Protein AF-A0A544THJ6-F1 (afdb_monomer_lite)

InterPro domains:
  IPR048427 YpoC-like [PF21747] (47-93)

Organism: NCBI:txid1636719

pLDDT: mean 92.7, std 9.69, range [47.81, 98.56]

Sequence (94 aa):
MLLHNAFDKWNDLQIQLVVLFKEKDTARLELMEQGIQLLEAIVEQEGQAAPINFAERFTFIRNNKHNYTAFKQLDELFKETKKKIARLRAQKKE

Structure (mmCIF, N/CA/C/O backbone):
data_AF-A0A544THJ6-F1
#
_entry.id   AF-A0A544THJ6-F1
#
loop_
_atom_site.group_PDB
_atom_site.id
_atom_site.type_symbol
_atom_site.label_atom_id
_atom_site.label_alt_id
_atom_site.label_comp_id
_atom_site.label_asym_id
_atom_site.label_entity_id
_atom_site.label_seq_id
_atom_site.pdbx_PDB_ins_code
_atom_site.Cartn_x
_atom_site.Cartn_y
_atom_site.Cartn_z
_atom_site.occupancy
_atom_site.B_iso_or_equiv
_atom_site.auth_seq_id
_atom_site.auth_comp_id
_atom_site.auth_asym_id
_atom_site.auth_atom_id
_atom_site.pdbx_PDB_model_num
ATOM 1 N N . MET A 1 1 ? -20.443 -0.408 5.351 1.00 47.81 1 MET A N 1
ATOM 2 C CA . MET A 1 1 ? -20.131 -1.549 4.458 1.00 47.81 1 MET A CA 1
ATOM 3 C C . MET A 1 1 ? -18.934 -1.292 3.517 1.00 47.81 1 MET A C 1
ATOM 5 O O . MET A 1 1 ? -18.589 -2.179 2.759 1.00 47.81 1 MET A O 1
ATOM 9 N N . LEU A 1 2 ? -18.245 -0.138 3.583 1.00 64.94 2 LEU A N 1
ATOM 10 C CA . LEU A 1 2 ? -17.263 0.289 2.564 1.00 64.94 2 LEU A CA 1
ATOM 11 C C . LEU A 1 2 ? -15.820 -0.232 2.757 1.00 64.94 2 LEU A C 1
ATOM 13 O O . LEU A 1 2 ? -15.085 -0.376 1.789 1.00 64.94 2 LEU A O 1
ATOM 17 N N . LEU A 1 3 ? -15.407 -0.553 3.988 1.00 70.56 3 LEU A N 1
ATOM 18 C CA . LEU A 1 3 ? -13.997 -0.859 4.290 1.00 70.56 3 LEU A CA 1
ATOM 19 C C . LEU A 1 3 ? -13.535 -2.263 3.893 1.00 70.56 3 LEU A C 1
ATOM 21 O O . LEU A 1 3 ? -12.351 -2.448 3.643 1.00 70.56 3 LEU A O 1
ATOM 25 N N . HIS A 1 4 ? -14.430 -3.254 3.858 1.00 71.44 4 HIS A N 1
ATOM 26 C CA . HIS A 1 4 ? -14.051 -4.610 3.442 1.00 71.44 4 HIS A CA 1
ATOM 27 C C . HIS A 1 4 ? -13.619 -4.601 1.971 1.00 71.44 4 HIS A C 1
ATOM 29 O O . HIS A 1 4 ? -12.467 -4.905 1.676 1.00 71.44 4 HIS A O 1
ATOM 35 N N . ASN A 1 5 ? -14.470 -4.024 1.117 1.00 86.44 5 ASN A N 1
ATOM 36 C CA . ASN A 1 5 ? -14.210 -3.810 -0.305 1.00 86.44 5 ASN A CA 1
ATOM 37 C C . ASN A 1 5 ? -12.899 -3.046 -0.569 1.00 86.44 5 ASN A C 1
ATOM 39 O O . ASN A 1 5 ? -12.230 -3.298 -1.565 1.00 86.44 5 ASN A O 1
ATOM 43 N N . ALA A 1 6 ? -12.512 -2.121 0.316 1.00 90.19 6 ALA A N 1
ATOM 44 C CA . ALA A 1 6 ? -11.265 -1.373 0.179 1.00 90.19 6 ALA A CA 1
ATOM 45 C C . ALA A 1 6 ? -10.021 -2.249 0.427 1.00 90.19 6 ALA A C 1
ATOM 47 O O . ALA A 1 6 ? -9.058 -2.176 -0.331 1.00 90.19 6 ALA A O 1
ATOM 48 N N . PHE A 1 7 ? -10.028 -3.113 1.448 1.00 94.12 7 PHE A N 1
ATOM 49 C CA . PHE A 1 7 ? -8.906 -4.032 1.681 1.00 94.12 7 PHE A CA 1
ATOM 50 C C . PHE A 1 7 ? -8.842 -5.159 0.650 1.00 94.12 7 PHE A C 1
ATOM 52 O O . PHE A 1 7 ? -7.744 -5.601 0.323 1.00 94.12 7 PHE A O 1
ATOM 59 N N . ASP A 1 8 ? -9.984 -5.596 0.124 1.00 95.56 8 ASP A N 1
ATOM 60 C CA . ASP A 1 8 ? -10.016 -6.580 -0.958 1.00 95.56 8 ASP A CA 1
ATOM 61 C C . ASP A 1 8 ? -9.435 -5.983 -2.244 1.00 95.56 8 ASP A C 1
ATOM 63 O O . ASP A 1 8 ? -8.530 -6.570 -2.833 1.00 95.56 8 ASP A O 1
ATOM 67 N N . LYS A 1 9 ? -9.810 -4.739 -2.579 1.00 96.44 9 LYS A N 1
ATOM 68 C CA . LYS A 1 9 ? -9.185 -3.990 -3.677 1.00 96.44 9 LYS A CA 1
ATOM 69 C C . LYS A 1 9 ? -7.670 -3.861 -3.499 1.00 96.44 9 LYS A C 1
ATOM 71 O O . LYS A 1 9 ? -6.933 -3.997 -4.472 1.00 96.44 9 LYS A O 1
ATOM 76 N N . TRP A 1 10 ? -7.182 -3.608 -2.280 1.00 97.88 10 TRP A N 1
ATOM 77 C CA . TRP A 1 10 ? -5.737 -3.601 -2.032 1.00 97.88 10 TRP A CA 1
ATOM 78 C C . TRP A 1 10 ? -5.095 -4.965 -2.301 1.00 97.88 10 TRP A C 1
ATOM 80 O O . TRP A 1 10 ? -4.042 -5.002 -2.928 1.00 97.88 10 TRP A O 1
ATOM 90 N N . ASN A 1 11 ? -5.712 -6.074 -1.882 1.00 97.25 11 ASN A N 1
ATOM 91 C CA . ASN A 1 11 ? -5.171 -7.410 -2.153 1.00 97.25 11 ASN A CA 1
ATOM 92 C C . ASN A 1 11 ? -5.049 -7.663 -3.667 1.00 97.25 11 ASN A C 1
ATOM 94 O O . ASN A 1 11 ? -4.010 -8.142 -4.126 1.00 97.25 11 ASN A O 1
ATOM 98 N N . ASP A 1 12 ? -6.064 -7.280 -4.445 1.00 97.75 12 ASP A N 1
ATOM 99 C CA . ASP A 1 12 ? -6.056 -7.428 -5.905 1.00 97.75 12 ASP A CA 1
ATOM 100 C C . ASP A 1 12 ? -4.956 -6.579 -6.560 1.00 97.75 12 ASP A C 1
ATOM 102 O O . ASP A 1 12 ? -4.226 -7.055 -7.436 1.00 97.75 12 ASP A O 1
ATOM 106 N N . LEU A 1 13 ? -4.800 -5.328 -6.113 1.00 97.94 13 LEU A N 1
ATOM 107 C CA . LEU A 1 13 ? -3.726 -4.440 -6.565 1.00 97.94 13 LEU A CA 1
ATOM 108 C C . LEU A 1 13 ? -2.349 -4.986 -6.178 1.00 97.94 13 LEU A C 1
ATOM 110 O O . LEU A 1 13 ? -1.433 -4.967 -6.994 1.00 97.94 13 LEU A O 1
ATOM 114 N N . GLN A 1 14 ? -2.193 -5.492 -4.954 1.00 98.06 14 GLN A N 1
ATOM 115 C CA . GLN A 1 14 ? -0.937 -6.032 -4.442 1.00 98.06 14 GLN A CA 1
ATOM 116 C C . GLN A 1 14 ? -0.452 -7.206 -5.303 1.00 98.06 14 GLN A C 1
ATOM 118 O O . GLN A 1 14 ? 0.729 -7.256 -5.648 1.00 98.06 14 GLN A O 1
ATOM 123 N N . ILE A 1 15 ? -1.345 -8.133 -5.666 1.00 98.12 15 ILE A N 1
ATOM 124 C CA . ILE A 1 15 ? -1.010 -9.286 -6.514 1.00 98.12 15 ILE A CA 1
ATOM 125 C C . ILE A 1 15 ? -0.497 -8.813 -7.880 1.00 98.12 15 ILE A C 1
ATOM 127 O O . ILE A 1 15 ? 0.558 -9.263 -8.329 1.00 98.12 15 ILE A O 1
ATOM 131 N N . GLN A 1 16 ? -1.192 -7.862 -8.507 1.00 98.19 16 GLN A N 1
ATOM 132 C CA . GLN A 1 16 ? -0.782 -7.294 -9.794 1.00 98.19 16 GLN A CA 1
ATOM 133 C C . GLN A 1 16 ? 0.547 -6.538 -9.687 1.00 98.19 16 GLN A C 1
ATOM 135 O O . GLN A 1 16 ? 1.446 -6.733 -10.502 1.00 98.19 16 GLN A O 1
ATOM 140 N N . LEU A 1 17 ? 0.719 -5.725 -8.643 1.00 98.31 17 LEU A N 1
ATOM 141 C CA . LEU A 1 17 ? 1.941 -4.961 -8.404 1.00 98.31 17 LEU A CA 1
ATOM 142 C C . LEU A 1 17 ? 3.165 -5.867 -8.259 1.00 98.31 17 LEU A C 1
ATOM 144 O O . LEU A 1 17 ? 4.210 -5.548 -8.821 1.00 98.31 17 LEU A O 1
ATOM 148 N N . VAL A 1 18 ? 3.054 -7.011 -7.574 1.00 98.25 18 VAL A N 1
ATOM 149 C CA . VAL A 1 18 ? 4.160 -7.981 -7.476 1.00 98.25 18 VAL A CA 1
ATOM 150 C C . VAL A 1 18 ? 4.632 -8.428 -8.863 1.00 98.25 18 VAL A C 1
ATOM 152 O O . VAL A 1 18 ? 5.840 -8.480 -9.107 1.00 98.25 18 VAL A O 1
ATOM 155 N N . VAL A 1 19 ? 3.698 -8.711 -9.775 1.00 98.25 19 VAL A N 1
ATOM 156 C CA . VAL A 1 19 ? 4.008 -9.117 -11.154 1.00 98.25 19 VAL A CA 1
ATOM 157 C C . VAL A 1 19 ? 4.648 -7.961 -11.925 1.00 98.25 19 VAL A C 1
ATOM 159 O O . VAL A 1 19 ? 5.765 -8.104 -12.419 1.00 98.25 19 VAL A O 1
ATOM 162 N N . LEU A 1 20 ? 4.023 -6.781 -11.932 1.00 98.19 20 LEU A N 1
ATOM 163 C CA . LEU A 1 20 ? 4.512 -5.626 -12.697 1.00 98.19 20 LEU A CA 1
ATOM 164 C C . LEU A 1 20 ? 5.881 -5.123 -12.200 1.00 98.19 20 LEU A C 1
ATOM 166 O O . LEU A 1 20 ? 6.727 -4.703 -12.991 1.00 98.19 20 LEU A O 1
ATOM 170 N N . PHE A 1 21 ? 6.159 -5.195 -10.893 1.00 97.75 21 PHE A N 1
ATOM 171 C CA . PHE A 1 21 ? 7.491 -4.885 -10.366 1.00 97.75 21 PHE A CA 1
ATOM 172 C C . PHE A 1 21 ? 8.550 -5.881 -10.844 1.00 97.75 21 PHE A C 1
ATOM 174 O O . PHE A 1 21 ? 9.658 -5.456 -11.182 1.00 97.75 21 PHE A O 1
ATOM 181 N N . LYS A 1 22 ? 8.211 -7.174 -10.907 1.00 97.44 22 LYS A N 1
ATOM 182 C CA . LYS A 1 22 ? 9.099 -8.225 -11.419 1.00 97.44 22 LYS A CA 1
ATOM 183 C C . LYS A 1 22 ? 9.379 -8.049 -12.913 1.00 97.44 22 LYS A C 1
ATOM 185 O O . LYS A 1 22 ? 10.528 -8.168 -13.331 1.00 97.44 22 LYS A O 1
ATOM 190 N N . GLU A 1 23 ? 8.354 -7.728 -13.693 1.00 97.69 23 GLU A N 1
ATOM 19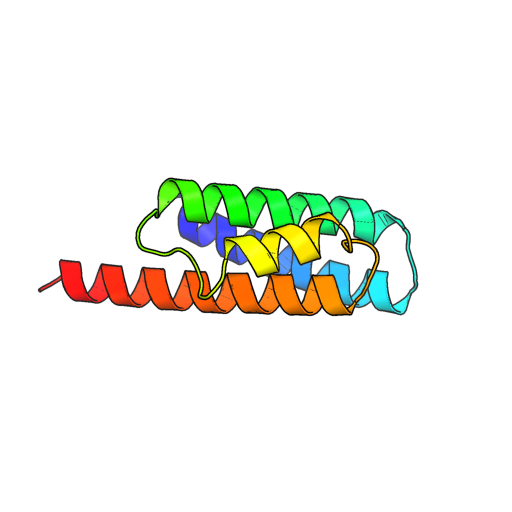1 C CA . GLU A 1 23 ? 8.433 -7.542 -15.151 1.00 97.69 23 GLU A CA 1
ATOM 192 C C . GLU A 1 23 ? 9.001 -6.176 -15.555 1.00 97.69 23 GLU A C 1
ATOM 194 O O . GLU A 1 23 ? 9.319 -5.941 -16.716 1.00 97.69 23 GLU A O 1
ATOM 199 N N . LYS A 1 24 ? 9.191 -5.284 -14.579 1.00 96.50 24 LYS A N 1
ATOM 200 C CA . LYS A 1 24 ? 9.575 -3.883 -14.773 1.00 96.50 24 LYS A CA 1
ATOM 201 C C . LYS A 1 24 ? 8.588 -3.075 -15.624 1.00 96.50 24 LYS A C 1
ATOM 203 O O . LYS A 1 24 ? 8.969 -2.040 -16.168 1.00 96.50 24 LYS A O 1
ATOM 208 N N . ASP A 1 25 ? 7.334 -3.505 -15.665 1.00 97.81 25 ASP A N 1
ATOM 209 C CA . ASP A 1 25 ? 6.258 -2.842 -16.393 1.00 97.81 25 ASP A CA 1
ATOM 210 C C . ASP A 1 25 ? 5.911 -1.492 -15.738 1.00 97.81 25 ASP A C 1
ATOM 212 O O . ASP A 1 25 ? 5.808 -1.371 -14.511 1.00 97.81 25 ASP A O 1
ATO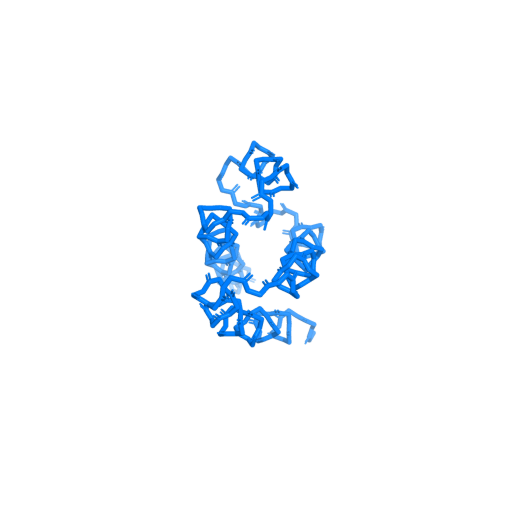M 216 N N . THR A 1 26 ? 5.761 -0.449 -16.554 1.00 96.94 26 THR A N 1
ATOM 217 C CA . THR A 1 26 ? 5.460 0.919 -16.118 1.00 96.94 26 THR A CA 1
ATOM 218 C C . THR A 1 26 ? 4.020 1.097 -15.642 1.00 96.94 26 THR A C 1
ATOM 220 O O . THR A 1 26 ? 3.776 2.017 -14.857 1.00 96.94 26 THR A O 1
ATOM 223 N N . ALA A 1 27 ? 3.096 0.193 -15.986 1.00 97.38 27 ALA A N 1
ATOM 224 C CA . ALA A 1 27 ? 1.730 0.157 -15.455 1.00 97.38 27 ALA A CA 1
ATOM 225 C C . ALA A 1 27 ? 1.700 0.064 -13.918 1.00 97.38 27 ALA A C 1
ATOM 227 O O . ALA A 1 27 ? 0.751 0.517 -13.275 1.00 97.38 27 ALA A O 1
ATOM 228 N N . ARG A 1 28 ? 2.788 -0.419 -13.290 1.00 97.62 28 ARG A N 1
ATOM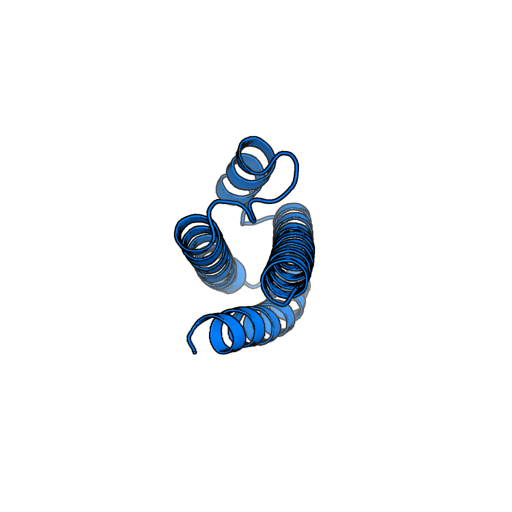 229 C CA . ARG A 1 28 ? 2.948 -0.402 -11.826 1.00 97.62 28 ARG A CA 1
ATOM 230 C C . ARG A 1 28 ? 2.796 0.993 -11.220 1.00 97.62 28 ARG A C 1
ATOM 232 O O . ARG A 1 28 ? 2.391 1.098 -10.070 1.00 97.62 28 ARG A O 1
ATOM 239 N N . LEU A 1 29 ? 3.143 2.055 -11.955 1.00 97.94 29 LEU A N 1
ATOM 240 C CA . LEU A 1 29 ? 3.069 3.429 -11.454 1.00 97.94 29 LEU A CA 1
ATOM 241 C C . LEU A 1 29 ? 1.622 3.851 -11.210 1.00 97.94 29 LEU A C 1
ATOM 243 O O . LEU A 1 29 ? 1.335 4.477 -10.192 1.00 97.94 29 LEU A O 1
ATOM 247 N N . GLU A 1 30 ? 0.724 3.470 -12.116 1.00 98.06 30 GLU A N 1
ATOM 248 C CA . GLU A 1 30 ? -0.702 3.744 -11.988 1.00 98.06 30 GLU A CA 1
ATOM 249 C C . GLU A 1 30 ? -1.311 2.925 -10.847 1.00 98.06 30 GLU A C 1
ATOM 251 O O . GLU A 1 30 ? -1.986 3.484 -9.985 1.00 98.06 30 GLU A O 1
ATOM 256 N N . LEU A 1 31 ? -1.009 1.624 -10.766 1.00 98.31 31 LEU A N 1
ATOM 257 C CA . LEU A 1 31 ? -1.516 0.786 -9.673 1.00 98.31 31 LEU A CA 1
ATOM 258 C C . LEU A 1 31 ? -0.974 1.214 -8.299 1.00 98.31 31 LEU A C 1
ATOM 260 O O . LEU A 1 31 ? -1.695 1.146 -7.303 1.00 98.31 31 LEU A O 1
ATOM 264 N N . MET A 1 32 ? 0.269 1.701 -8.231 1.00 98.44 32 MET A N 1
ATOM 265 C CA . MET A 1 32 ? 0.818 2.301 -7.012 1.00 98.44 32 MET A CA 1
ATOM 266 C C . MET A 1 32 ? 0.047 3.558 -6.611 1.00 98.44 32 MET A C 1
ATOM 268 O O . MET A 1 32 ? -0.281 3.711 -5.438 1.00 98.44 32 MET A O 1
ATOM 272 N N . GLU A 1 33 ? -0.277 4.434 -7.564 1.00 98.50 33 GLU A N 1
ATOM 273 C CA . GLU A 1 33 ? -1.079 5.633 -7.300 1.00 98.50 33 GLU A CA 1
ATOM 274 C C . G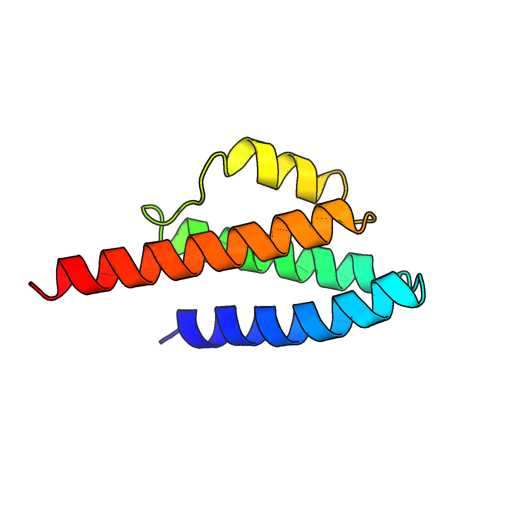LU A 1 33 ? -2.482 5.266 -6.792 1.00 98.50 33 GLU A C 1
ATOM 276 O O . GLU A 1 33 ? -2.936 5.815 -5.789 1.00 98.50 33 GLU A O 1
ATOM 281 N N . GLN A 1 34 ? -3.126 4.260 -7.394 1.00 98.19 34 GLN A N 1
ATOM 282 C CA . GLN A 1 34 ? -4.411 3.748 -6.909 1.00 98.19 34 GLN A CA 1
ATOM 283 C C . GLN A 1 34 ? -4.316 3.221 -5.469 1.00 98.19 34 GLN A C 1
ATOM 285 O O . GLN A 1 34 ? -5.204 3.482 -4.658 1.00 98.19 34 GLN A O 1
ATOM 290 N N . GLY A 1 35 ? -3.243 2.502 -5.128 1.00 98.00 35 GLY A N 1
ATOM 291 C CA . GLY A 1 35 ? -3.000 2.024 -3.765 1.00 98.00 35 GLY A CA 1
ATOM 292 C C . GLY A 1 35 ? -2.768 3.155 -2.757 1.00 98.00 35 GLY A C 1
ATOM 293 O O . GLY A 1 35 ? -3.278 3.095 -1.639 1.00 98.00 35 GLY A O 1
ATOM 294 N N . ILE A 1 36 ? -2.041 4.204 -3.154 1.00 98.19 36 ILE A N 1
ATOM 295 C CA . ILE A 1 36 ? -1.791 5.402 -2.336 1.00 98.19 36 ILE A CA 1
ATOM 296 C C . ILE A 1 36 ? -3.110 6.111 -2.015 1.00 98.19 36 ILE A C 1
ATOM 298 O O . ILE A 1 36 ? -3.405 6.339 -0.843 1.00 98.19 36 ILE A O 1
ATOM 302 N N . GLN A 1 37 ? -3.918 6.406 -3.037 1.00 97.25 37 GLN A N 1
ATOM 303 C CA . GLN A 1 37 ? -5.217 7.071 -2.879 1.00 97.25 37 GLN A CA 1
ATOM 304 C C . GLN A 1 37 ? -6.182 6.240 -2.029 1.00 97.25 37 GLN A C 1
ATOM 306 O O . GLN A 1 37 ? -6.904 6.768 -1.185 1.00 97.25 37 GLN A O 1
ATOM 311 N N . LEU A 1 38 ? -6.170 4.919 -2.219 1.00 96.94 38 LEU A N 1
ATOM 312 C CA . LEU A 1 38 ? -6.994 4.001 -1.444 1.00 96.94 38 LEU A CA 1
ATOM 313 C C . LEU A 1 38 ? -6.622 4.014 0.043 1.00 96.94 38 LEU A C 1
ATOM 315 O O . LEU A 1 38 ? -7.511 4.053 0.891 1.00 96.94 38 LEU A O 1
ATOM 319 N N . LEU A 1 39 ? -5.327 3.996 0.370 1.00 96.12 39 LEU A N 1
ATOM 320 C CA . LEU A 1 39 ? -4.874 4.065 1.758 1.00 96.12 39 LEU A CA 1
ATOM 321 C C . LEU A 1 39 ? -5.212 5.414 2.400 1.00 96.12 39 LEU A C 1
ATOM 323 O O . LEU A 1 39 ? -5.657 5.435 3.546 1.00 96.12 39 LEU A O 1
ATOM 327 N N . GLU A 1 40 ? -5.013 6.515 1.673 1.00 95.06 40 GLU A N 1
ATOM 328 C CA . GLU A 1 40 ? -5.361 7.860 2.140 1.00 95.06 40 GLU A CA 1
ATOM 329 C C . GLU A 1 40 ? -6.841 7.951 2.506 1.00 95.06 40 GLU A C 1
ATOM 331 O O . GLU A 1 40 ? -7.157 8.291 3.642 1.00 95.06 40 GLU A O 1
ATOM 336 N N . ALA A 1 41 ? -7.733 7.515 1.613 1.00 93.94 41 ALA A N 1
ATOM 337 C CA . ALA A 1 41 ? -9.172 7.522 1.863 1.00 93.94 41 ALA A CA 1
ATOM 338 C C . ALA A 1 41 ? -9.566 6.686 3.097 1.00 93.94 41 ALA A C 1
ATOM 340 O O . ALA A 1 41 ? -10.424 7.092 3.882 1.00 93.94 41 ALA A O 1
ATOM 341 N N . ILE A 1 42 ? -8.929 5.525 3.306 1.00 93.31 42 ILE A N 1
ATOM 342 C CA . ILE A 1 42 ? -9.171 4.701 4.502 1.00 93.31 42 ILE A CA 1
ATOM 343 C C . ILE A 1 42 ? -8.740 5.449 5.767 1.00 93.31 42 ILE A C 1
ATOM 345 O O . ILE A 1 42 ? -9.469 5.440 6.759 1.00 93.31 42 ILE A O 1
ATOM 349 N N . VAL A 1 43 ? -7.554 6.063 5.759 1.00 92.00 43 VAL A N 1
ATOM 350 C CA . VAL A 1 43 ? -7.017 6.772 6.929 1.00 92.00 43 VAL A CA 1
ATOM 351 C C . VAL A 1 43 ? -7.827 8.031 7.233 1.00 92.00 43 VAL A C 1
ATOM 353 O O . VAL A 1 43 ? -8.107 8.282 8.401 1.00 92.00 43 VAL A O 1
ATOM 356 N N . GLU A 1 44 ? -8.258 8.781 6.220 1.00 91.00 44 GLU A N 1
ATOM 357 C CA . GLU A 1 44 ? -9.152 9.932 6.387 1.00 91.00 44 GLU A CA 1
ATOM 358 C C . GLU A 1 44 ? -10.497 9.519 6.994 1.00 91.00 44 GLU A C 1
ATOM 360 O O . GLU A 1 44 ? -10.979 10.156 7.931 1.00 91.00 44 GLU A O 1
ATOM 365 N N . GLN A 1 45 ? -11.075 8.412 6.520 1.00 89.69 45 GLN A N 1
ATOM 366 C CA . GLN A 1 45 ? -12.339 7.898 7.042 1.00 89.69 45 GLN A CA 1
ATOM 367 C C . GLN A 1 45 ? -12.217 7.379 8.484 1.00 89.69 45 GLN A C 1
ATOM 369 O O . GLN A 1 45 ? -13.130 7.560 9.290 1.00 89.69 45 GLN A O 1
ATOM 374 N N . GLU A 1 46 ? -11.116 6.702 8.814 1.00 86.06 46 GLU A N 1
ATOM 375 C CA . GLU A 1 46 ? -10.947 5.999 10.090 1.00 86.06 46 GLU A CA 1
ATOM 376 C C . GLU A 1 46 ? -10.039 6.733 11.088 1.00 86.06 46 GLU A C 1
ATOM 378 O O . GLU A 1 46 ? -9.753 6.155 12.132 1.00 86.06 46 GLU A O 1
ATOM 383 N N . GLY A 1 47 ? -9.613 7.971 10.794 1.00 75.81 47 GLY A N 1
ATOM 384 C CA . GLY A 1 47 ? -8.841 8.956 11.585 1.00 75.81 47 GLY A CA 1
ATOM 385 C C . GLY A 1 47 ? -7.941 8.444 12.723 1.00 75.81 47 GLY A C 1
ATOM 386 O O . GLY A 1 47 ? -6.720 8.579 12.694 1.00 75.81 47 GLY A O 1
ATOM 387 N N . GLN A 1 48 ? -8.538 7.821 13.738 1.00 77.19 48 GLN A N 1
ATOM 388 C CA . GLN A 1 48 ? -7.872 7.120 14.842 1.00 77.19 48 GLN A CA 1
ATOM 389 C C . GLN A 1 48 ? -7.052 5.884 14.411 1.00 77.19 48 GLN A C 1
ATOM 391 O O . GLN A 1 48 ? -6.242 5.379 15.189 1.00 77.19 48 GLN A O 1
ATOM 396 N N . ALA A 1 49 ? -7.244 5.377 13.191 1.00 82.25 49 ALA A N 1
ATOM 397 C CA . ALA A 1 49 ? -6.573 4.185 12.677 1.00 82.25 49 ALA A CA 1
ATOM 398 C C . ALA A 1 49 ? -5.290 4.462 11.870 1.00 82.25 49 ALA A C 1
ATOM 400 O O . ALA A 1 49 ? -4.743 3.528 11.279 1.00 82.25 49 ALA A O 1
ATOM 401 N N . ALA A 1 50 ? -4.784 5.700 11.851 1.00 84.94 50 ALA A N 1
ATOM 402 C CA . ALA A 1 50 ? -3.564 6.048 11.121 1.00 84.94 50 ALA A CA 1
ATOM 403 C C . AL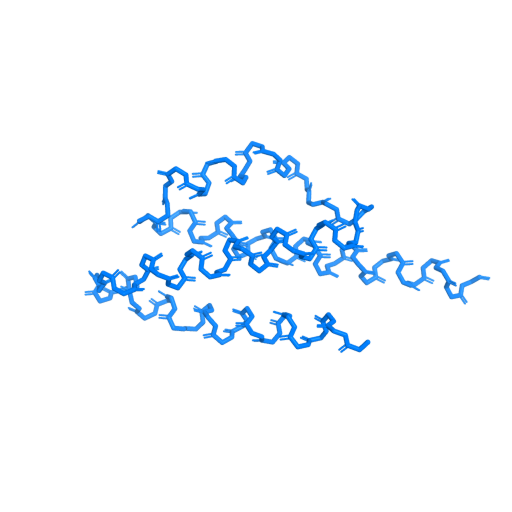A A 1 50 ? -2.363 5.166 11.549 1.00 84.94 50 ALA A C 1
ATOM 405 O O . ALA A 1 50 ? -2.146 4.991 12.753 1.00 84.94 50 ALA A O 1
ATOM 406 N N . PRO A 1 51 ? -1.573 4.594 10.617 1.00 87.06 51 PRO A N 1
ATOM 407 C CA . PRO A 1 51 ? -0.356 3.815 10.897 1.00 87.06 51 PRO A CA 1
ATOM 408 C C . PRO A 1 51 ? 0.718 4.543 11.711 1.00 87.06 51 PRO A C 1
ATOM 410 O O . PRO A 1 51 ? 0.657 5.753 11.917 1.00 87.06 51 PRO A O 1
ATOM 413 N N . ILE A 1 52 ? 1.722 3.804 12.191 1.00 86.94 52 ILE A N 1
ATOM 414 C CA . ILE A 1 52 ? 2.862 4.426 12.886 1.00 86.94 52 ILE A CA 1
ATOM 415 C C . ILE A 1 52 ? 3.705 5.202 11.868 1.00 86.94 52 ILE A C 1
ATOM 417 O O . ILE A 1 52 ? 3.992 4.693 10.782 1.00 86.94 52 ILE A O 1
ATOM 421 N N . ASN A 1 53 ? 4.094 6.430 12.229 1.00 92.62 53 ASN A N 1
ATOM 422 C CA . ASN A 1 53 ? 4.865 7.359 11.392 1.00 92.62 53 ASN A CA 1
ATOM 423 C C . ASN A 1 53 ? 4.253 7.544 9.994 1.00 92.62 53 ASN A C 1
ATOM 425 O O . ASN A 1 53 ? 4.967 7.625 8.993 1.00 92.62 53 ASN A O 1
ATOM 429 N N . PHE A 1 54 ? 2.916 7.576 9.923 1.00 93.38 54 PHE A N 1
ATOM 430 C CA . PHE A 1 54 ? 2.187 7.595 8.658 1.00 93.38 54 PHE A CA 1
ATOM 431 C C . PHE A 1 54 ? 2.642 8.735 7.741 1.00 93.38 54 PHE A C 1
ATOM 433 O O . PHE A 1 54 ? 2.984 8.467 6.598 1.00 93.38 54 PHE A O 1
ATOM 440 N N . ALA A 1 55 ? 2.737 9.972 8.237 1.00 93.81 55 ALA A N 1
ATOM 441 C CA . ALA A 1 55 ? 3.083 11.133 7.412 1.00 93.81 55 ALA A CA 1
ATOM 442 C C . ALA A 1 55 ? 4.435 10.984 6.682 1.00 93.81 55 ALA A C 1
ATOM 444 O O . ALA A 1 55 ? 4.513 11.186 5.468 1.00 93.81 55 ALA A O 1
ATOM 445 N N . GLU A 1 56 ? 5.489 10.577 7.395 1.00 97.06 56 GLU A N 1
ATOM 446 C CA . GLU A 1 56 ? 6.833 10.395 6.828 1.00 97.06 56 GLU A CA 1
ATOM 447 C C . GLU A 1 56 ? 6.867 9.236 5.829 1.00 97.06 56 GLU A C 1
ATOM 449 O O . GLU A 1 56 ? 7.329 9.386 4.694 1.00 97.06 56 GLU A O 1
ATOM 454 N N . ARG A 1 57 ? 6.320 8.080 6.223 1.00 97.44 57 ARG A N 1
ATOM 455 C CA . ARG A 1 57 ? 6.299 6.874 5.381 1.00 97.44 57 ARG A CA 1
ATOM 456 C C . ARG A 1 57 ? 5.460 7.090 4.127 1.00 97.44 57 ARG A C 1
ATOM 458 O O . ARG A 1 57 ? 5.844 6.643 3.050 1.00 97.44 57 ARG A O 1
ATOM 465 N N . PHE A 1 58 ? 4.344 7.797 4.250 1.00 96.88 58 PHE A N 1
ATOM 466 C CA . PHE A 1 58 ? 3.449 8.087 3.139 1.00 96.88 58 PHE A CA 1
ATOM 467 C C . PHE A 1 58 ? 4.054 9.105 2.168 1.00 96.88 58 PHE A C 1
ATOM 469 O O . PHE A 1 58 ? 3.998 8.903 0.954 1.00 96.88 58 PHE A O 1
ATOM 476 N N . THR A 1 59 ? 4.740 10.131 2.682 1.00 97.81 59 THR A N 1
ATOM 477 C CA . THR A 1 59 ? 5.535 11.061 1.861 1.00 97.81 59 THR A CA 1
ATOM 478 C C . THR A 1 59 ? 6.630 10.320 1.094 1.00 97.81 59 THR A C 1
ATOM 480 O O . THR A 1 59 ? 6.784 10.515 -0.113 1.00 97.81 59 THR A O 1
ATOM 483 N N . PHE A 1 60 ? 7.350 9.407 1.757 1.00 98.00 60 PHE A N 1
ATOM 484 C CA . PHE A 1 60 ? 8.343 8.560 1.097 1.00 98.00 60 PHE A CA 1
ATOM 485 C C . PHE A 1 60 ? 7.726 7.746 -0.047 1.00 98.00 60 PHE A C 1
ATOM 487 O O . PHE A 1 60 ? 8.272 7.750 -1.151 1.00 98.00 60 PHE A O 1
ATOM 494 N N . ILE A 1 61 ? 6.583 7.090 0.180 1.00 98.31 61 ILE A N 1
ATOM 495 C CA . ILE A 1 61 ? 5.904 6.283 -0.843 1.00 98.31 61 ILE A CA 1
ATOM 496 C C . ILE A 1 61 ? 5.512 7.138 -2.050 1.00 98.31 61 ILE A C 1
ATOM 498 O O . ILE A 1 61 ? 5.820 6.762 -3.180 1.00 98.31 61 ILE A O 1
ATOM 502 N N . ARG A 1 62 ? 4.894 8.305 -1.828 1.00 97.88 62 ARG A N 1
ATOM 503 C CA . ARG A 1 62 ? 4.488 9.221 -2.908 1.00 97.88 62 ARG A CA 1
ATOM 504 C C . ARG A 1 62 ? 5.656 9.643 -3.791 1.00 97.88 62 ARG A C 1
ATOM 506 O O . ARG A 1 62 ? 5.540 9.609 -5.017 1.00 97.88 62 ARG A O 1
ATOM 513 N N . ASN A 1 63 ? 6.788 9.966 -3.172 1.00 98.06 63 ASN A N 1
ATOM 514 C CA . ASN A 1 63 ? 7.990 10.407 -3.877 1.00 98.06 63 ASN A CA 1
ATOM 515 C C . ASN A 1 63 ? 8.730 9.253 -4.576 1.00 98.06 63 ASN A C 1
ATOM 517 O O . ASN A 1 63 ? 9.486 9.483 -5.517 1.00 98.06 63 ASN A O 1
ATOM 521 N N . ASN A 1 64 ? 8.507 8.007 -4.146 1.00 97.75 64 ASN A N 1
ATOM 522 C CA . ASN A 1 64 ? 9.271 6.839 -4.592 1.00 97.75 64 ASN A CA 1
ATOM 523 C C . ASN A 1 64 ? 8.400 5.725 -5.186 1.00 97.75 64 ASN A C 1
ATOM 525 O O . ASN A 1 64 ? 8.847 4.582 -5.252 1.00 97.75 64 ASN A O 1
ATOM 529 N N . LYS A 1 65 ? 7.183 6.026 -5.661 1.00 96.19 65 LYS A N 1
ATOM 530 C CA . LYS A 1 65 ? 6.218 5.023 -6.161 1.00 96.19 65 LYS A CA 1
ATOM 531 C C . LYS A 1 65 ? 6.725 4.117 -7.294 1.00 96.19 65 LYS A C 1
ATOM 533 O O . LYS A 1 65 ? 6.140 3.077 -7.559 1.00 96.19 65 LYS A O 1
ATOM 538 N N . HIS A 1 66 ? 7.829 4.474 -7.944 1.00 96.00 66 HIS A N 1
ATOM 539 C CA . HIS A 1 66 ? 8.492 3.661 -8.963 1.00 96.00 66 HIS A CA 1
ATOM 540 C C . HIS A 1 66 ? 9.361 2.522 -8.396 1.00 96.00 66 HIS A C 1
ATOM 542 O O . HIS A 1 66 ? 9.761 1.640 -9.156 1.00 96.00 66 HIS A O 1
ATOM 548 N N . ASN A 1 67 ? 9.643 2.522 -7.088 1.00 95.81 67 ASN A N 1
ATOM 549 C CA . ASN A 1 67 ? 10.562 1.596 -6.428 1.00 95.81 67 ASN A CA 1
ATOM 550 C C . ASN A 1 67 ? 9.833 0.499 -5.648 1.00 95.81 67 ASN A C 1
ATOM 552 O O . ASN A 1 67 ? 8.852 0.752 -4.949 1.00 95.81 67 ASN A O 1
ATOM 556 N N . TYR A 1 68 ? 10.386 -0.716 -5.680 1.00 97.62 68 TYR A N 1
ATOM 557 C CA . TYR A 1 68 ? 9.819 -1.864 -4.964 1.00 97.62 68 TYR A CA 1
ATOM 558 C C . TYR A 1 68 ? 9.778 -1.649 -3.442 1.00 97.62 68 TYR A C 1
ATOM 560 O O . TYR A 1 68 ? 8.843 -2.082 -2.773 1.00 97.62 68 TYR A O 1
ATOM 568 N N . THR A 1 69 ? 10.741 -0.905 -2.888 1.00 98.12 69 THR A N 1
ATOM 569 C CA . THR A 1 69 ? 10.745 -0.517 -1.470 1.00 98.12 69 THR A CA 1
ATOM 570 C C . THR A 1 69 ? 9.514 0.311 -1.096 1.00 98.12 69 THR A C 1
ATOM 572 O O . THR A 1 69 ? 8.923 0.074 -0.048 1.00 98.12 69 THR A O 1
ATOM 575 N N . ALA A 1 70 ? 9.077 1.241 -1.954 1.00 98.31 70 ALA A N 1
ATOM 576 C CA . ALA A 1 70 ? 7.865 2.024 -1.707 1.00 98.31 70 ALA A CA 1
ATOM 577 C C . ALA A 1 70 ? 6.607 1.147 -1.751 1.00 98.31 70 ALA A C 1
ATOM 579 O O . ALA A 1 70 ? 5.718 1.312 -0.922 1.00 98.31 70 ALA A O 1
ATOM 580 N N . PHE A 1 71 ? 6.556 0.170 -2.658 1.00 98.56 71 PHE A N 1
ATOM 581 C CA . PHE A 1 71 ? 5.488 -0.830 -2.675 1.00 98.56 71 PHE A CA 1
ATOM 582 C C . PHE A 1 71 ? 5.437 -1.652 -1.380 1.00 98.56 71 PHE A C 1
ATOM 584 O O . PHE A 1 71 ? 4.369 -1.801 -0.789 1.00 98.56 71 PHE A O 1
ATOM 591 N N . LYS A 1 72 ? 6.583 -2.143 -0.896 1.00 98.44 72 LYS A N 1
ATOM 592 C CA . LYS A 1 72 ? 6.651 -2.872 0.379 1.00 98.44 72 LYS A C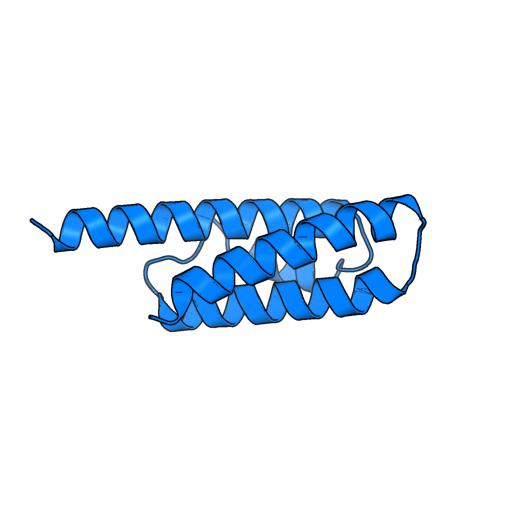A 1
ATOM 593 C C . LYS A 1 72 ? 6.213 -2.012 1.560 1.00 98.44 72 LYS A C 1
ATOM 595 O O . LYS A 1 72 ? 5.442 -2.489 2.388 1.00 98.44 72 LYS A O 1
ATOM 600 N N . GLN A 1 73 ? 6.629 -0.749 1.586 1.00 98.38 73 GLN A N 1
ATOM 601 C CA . GLN A 1 73 ? 6.202 0.203 2.605 1.00 98.38 73 GLN A CA 1
ATOM 602 C C . GLN A 1 73 ? 4.683 0.432 2.565 1.00 98.38 73 GLN A C 1
ATOM 604 O O . GLN A 1 73 ? 4.041 0.474 3.611 1.00 98.38 73 GLN A O 1
ATOM 609 N N . LEU A 1 74 ? 4.095 0.545 1.370 1.00 98.44 74 LEU A N 1
ATOM 610 C CA . LEU A 1 74 ? 2.651 0.698 1.196 1.00 98.44 74 LEU A CA 1
ATOM 611 C C . LEU A 1 74 ? 1.891 -0.540 1.706 1.00 98.44 74 LEU A C 1
ATOM 613 O O . LEU A 1 74 ? 0.954 -0.399 2.488 1.00 98.44 74 LEU A O 1
ATOM 617 N N . ASP A 1 75 ? 2.347 -1.743 1.348 1.00 98.44 75 ASP A N 1
ATOM 618 C CA . ASP A 1 75 ? 1.804 -3.027 1.825 1.00 98.44 75 ASP A CA 1
ATOM 619 C C . ASP A 1 75 ? 1.823 -3.147 3.359 1.00 98.44 75 ASP A C 1
ATOM 621 O O . ASP A 1 75 ? 0.857 -3.596 3.983 1.00 98.44 75 ASP A O 1
ATOM 625 N N . GLU A 1 76 ? 2.902 -2.700 3.998 1.00 98.12 76 GLU A N 1
ATOM 626 C CA . GLU A 1 76 ? 2.991 -2.656 5.458 1.00 98.12 76 GLU A CA 1
ATOM 627 C C . GLU A 1 76 ? 1.993 -1.676 6.079 1.00 98.12 76 GLU A C 1
ATOM 629 O O . GLU A 1 76 ? 1.305 -2.040 7.037 1.00 98.12 76 GLU A O 1
ATOM 634 N N . LEU A 1 77 ? 1.853 -0.470 5.515 1.00 97.62 77 LEU A N 1
ATOM 635 C CA . LEU A 1 77 ? 0.880 0.505 6.007 1.00 97.62 77 LEU A CA 1
ATOM 636 C C . LEU A 1 77 ? -0.553 -0.037 5.932 1.00 97.62 77 LEU A C 1
ATOM 638 O O . LEU A 1 77 ? -1.303 0.117 6.894 1.00 97.62 77 LEU A O 1
ATOM 642 N N . PHE A 1 78 ? -0.932 -0.738 4.858 1.00 97.50 78 PHE A N 1
ATOM 643 C CA . PHE A 1 78 ? -2.246 -1.387 4.770 1.00 97.50 78 PHE A CA 1
ATOM 644 C C . PHE A 1 78 ? -2.469 -2.417 5.887 1.00 97.50 78 PHE A C 1
ATOM 646 O O . PHE A 1 78 ? -3.536 -2.435 6.511 1.00 97.50 78 PHE A O 1
ATOM 653 N N . LYS A 1 79 ? -1.471 -3.260 6.185 1.00 96.25 79 LYS A N 1
ATOM 654 C CA . LYS A 1 79 ? -1.558 -4.264 7.263 1.00 96.25 79 LYS A CA 1
ATOM 655 C C . LYS A 1 79 ? -1.705 -3.609 8.633 1.00 96.25 79 LYS A C 1
ATOM 657 O O . LYS A 1 79 ? -2.534 -4.046 9.437 1.00 96.25 79 LYS A O 1
ATOM 662 N N . GLU A 1 80 ? -0.937 -2.555 8.891 1.00 96.19 80 GLU A N 1
ATOM 663 C CA . GLU A 1 80 ? -1.027 -1.775 10.125 1.00 96.19 80 GLU A CA 1
ATOM 664 C C . GLU A 1 80 ? -2.405 -1.127 10.284 1.00 96.19 80 GLU A C 1
ATOM 666 O O . GLU A 1 80 ? -3.038 -1.308 11.329 1.00 96.19 80 GLU A O 1
ATOM 671 N N . THR A 1 81 ? -2.902 -0.445 9.247 1.00 95.31 81 THR A N 1
ATOM 672 C CA . THR A 1 81 ? -4.232 0.181 9.246 1.00 95.31 81 THR A CA 1
ATOM 673 C C . THR A 1 81 ? -5.322 -0.857 9.508 1.00 95.31 81 THR A C 1
ATOM 675 O O . THR A 1 81 ? -6.147 -0.673 10.404 1.00 95.31 81 THR A O 1
ATOM 678 N N . LYS A 1 82 ? -5.298 -2.003 8.808 1.00 94.62 82 LYS A N 1
ATOM 679 C CA . LYS A 1 82 ? -6.275 -3.091 8.999 1.00 94.62 82 LYS A CA 1
ATOM 680 C C . LYS A 1 82 ? -6.293 -3.591 10.442 1.00 94.62 82 LYS A C 1
ATOM 682 O O . LYS A 1 82 ? -7.364 -3.758 11.031 1.00 94.62 82 LYS A O 1
ATOM 687 N N . LYS A 1 83 ? -5.110 -3.801 11.031 1.00 93.81 83 LYS A N 1
ATOM 688 C CA . LYS A 1 83 ? -4.963 -4.252 12.421 1.00 93.81 83 LYS A CA 1
ATOM 689 C C . LYS A 1 83 ? -5.489 -3.211 13.412 1.00 93.81 83 LYS A C 1
ATOM 691 O O . LYS A 1 83 ? -6.185 -3.580 14.359 1.00 93.81 83 LYS A O 1
ATOM 696 N N . LYS A 1 84 ? -5.199 -1.923 13.196 1.00 93.50 84 LYS A N 1
ATOM 697 C CA . LYS A 1 84 ? -5.701 -0.829 14.044 1.00 93.50 84 LYS A CA 1
ATOM 698 C C . LYS A 1 84 ? -7.225 -0.714 13.980 1.00 93.50 84 LYS A C 1
ATOM 700 O O . LYS A 1 84 ? -7.855 -0.690 15.034 1.00 93.50 84 LYS A O 1
ATOM 705 N N . ILE A 1 85 ? -7.823 -0.755 12.786 1.00 92.50 85 ILE A N 1
ATOM 706 C CA . ILE A 1 85 ? -9.287 -0.753 12.611 1.00 92.50 85 ILE A CA 1
ATOM 707 C C . ILE A 1 85 ? -9.926 -1.934 13.353 1.00 92.50 85 ILE A C 1
ATOM 709 O O . ILE A 1 85 ? -10.899 -1.752 14.084 1.00 92.50 85 ILE A O 1
ATOM 713 N N . ALA A 1 86 ? -9.384 -3.147 13.197 1.00 91.94 86 ALA A N 1
ATOM 714 C CA . ALA A 1 86 ? -9.907 -4.330 13.881 1.00 91.94 86 ALA A CA 1
ATOM 715 C C . ALA A 1 86 ? -9.879 -4.169 15.411 1.00 91.94 86 ALA A C 1
ATOM 717 O O . ALA A 1 86 ? -10.872 -4.465 16.075 1.00 91.94 86 ALA A O 1
ATOM 718 N N . ARG A 1 87 ? -8.780 -3.631 15.959 1.00 92.56 87 ARG A N 1
ATOM 719 C CA . ARG A 1 87 ? -8.647 -3.338 17.393 1.00 92.56 87 ARG A CA 1
ATOM 720 C C . ARG A 1 87 ? -9.673 -2.308 17.871 1.00 92.56 87 ARG A C 1
ATOM 722 O O . ARG A 1 87 ? -10.343 -2.556 18.867 1.00 92.56 87 ARG A O 1
ATOM 729 N N . LEU A 1 88 ? -9.822 -1.185 17.166 1.00 90.31 88 LEU A N 1
ATOM 730 C CA . LEU A 1 88 ? -10.787 -0.136 17.522 1.00 90.31 88 LEU A CA 1
ATOM 731 C C . LEU A 1 88 ? -12.228 -0.659 17.496 1.00 90.31 88 LEU A C 1
ATOM 733 O O . LEU A 1 88 ? -13.030 -0.332 18.366 1.00 90.31 88 LEU A O 1
ATOM 737 N N . ARG A 1 89 ? -12.562 -1.512 16.522 1.00 89.50 89 ARG A N 1
ATOM 738 C CA . ARG A 1 89 ? -13.882 -2.152 16.444 1.00 89.50 89 ARG A CA 1
ATOM 739 C C . ARG A 1 89 ? -14.140 -3.129 17.583 1.00 89.50 89 ARG A C 1
ATOM 741 O O . ARG A 1 89 ? -15.282 -3.226 18.010 1.00 89.50 89 ARG A O 1
ATOM 748 N N . ALA A 1 90 ? -13.122 -3.855 18.041 1.00 89.81 90 ALA A N 1
ATOM 749 C CA . ALA A 1 90 ? -13.255 -4.740 19.194 1.00 89.81 90 ALA A CA 1
ATOM 750 C C . ALA A 1 90 ? -13.529 -3.935 20.475 1.00 89.81 90 ALA A C 1
ATOM 752 O O . ALA A 1 90 ? -14.467 -4.253 21.187 1.00 89.81 90 ALA A O 1
ATOM 753 N N . GLN A 1 91 ? -12.800 -2.834 20.688 1.00 88.00 91 GLN A N 1
ATOM 754 C CA . GLN A 1 91 ? -12.969 -1.957 21.857 1.00 88.00 91 GLN A CA 1
ATOM 755 C C . GLN A 1 91 ? -14.325 -1.241 21.907 1.00 88.00 91 GLN A C 1
ATOM 757 O O . GLN A 1 91 ? -14.810 -0.935 22.982 1.00 88.00 91 GLN A O 1
ATOM 762 N N . LYS A 1 92 ? -14.942 -0.953 20.753 1.00 81.62 92 LYS A N 1
ATOM 763 C CA . LYS A 1 92 ? -16.282 -0.334 20.682 1.00 81.62 92 LYS A CA 1
ATOM 764 C C . LYS A 1 92 ? -17.438 -1.318 20.896 1.00 81.62 92 LYS A C 1
ATOM 766 O O . LYS A 1 92 ? -18.585 -0.885 20.931 1.00 81.62 92 LYS A O 1
ATOM 771 N N . LYS A 1 93 ? -17.166 -2.627 20.897 1.00 66.94 93 LYS A N 1
ATOM 772 C CA . LYS A 1 93 ? -18.178 -3.676 21.105 1.00 66.94 93 LYS A CA 1
ATOM 773 C C . LYS A 1 93 ? -18.331 -4.074 22.579 1.00 66.94 93 LYS A C 1
ATOM 775 O O . LYS A 1 93 ? -19.207 -4.884 22.866 1.00 66.94 93 LYS A O 1
ATOM 780 N N . GLU A 1 94 ? -17.489 -3.531 23.454 1.00 48.38 94 GLU A N 1
ATOM 781 C CA . GLU A 1 94 ? -17.560 -3.626 24.919 1.00 48.38 94 GLU A CA 1
ATOM 782 C C . GLU A 1 94 ? -18.290 -2.402 25.484 1.00 48.38 94 GLU A C 1
ATOM 784 O O . GLU A 1 94 ? -19.041 -2.584 26.467 1.00 48.38 94 GLU A O 1
#

Radius of gyration: 13.56 Å; chains: 1; bounding box: 31×20×41 Å

Secondary structure (DSSP, 8-state):
-HHHHHHHHHHHHHHHHHHHHHHT-TTHHHHHHHHHHHHHHHHHHHGGGPPTTHHHHHHHHHHTTTSHHHHHHHHHHHHHHHHHHHHHHHHTT-

Foldseek 3Di:
DPVVVLVVLVVVLLVVLVVCLVVVPPVQLVSLVVLLVSLVVLCVVVVQLFADVNVVLSVVLVVPSSDVVSSVSSVVRSVSSVVSVVVVVVVVVD